Protein AF-A0A9N9NXY7-F1 (afdb_monomer)

Structure (mmCIF, N/CA/C/O backbone):
data_AF-A0A9N9NXY7-F1
#
_entry.id   AF-A0A9N9NXY7-F1
#
loop_
_atom_site.group_PDB
_atom_site.id
_atom_site.type_symbol
_atom_site.label_atom_id
_atom_site.label_alt_id
_atom_site.label_comp_id
_atom_site.label_asym_id
_atom_site.label_entity_id
_atom_site.label_seq_id
_atom_site.pdbx_PDB_ins_code
_atom_site.Cartn_x
_atom_site.Cartn_y
_atom_site.Cartn_z
_atom_site.occupancy
_atom_site.B_iso_or_equiv
_atom_site.auth_seq_id
_atom_site.auth_comp_id
_atom_site.auth_asym_id
_atom_site.auth_atom_id
_atom_site.pdbx_PDB_model_num
ATOM 1 N N . LYS A 1 1 ? -2.124 7.031 17.716 1.00 43.75 1 LYS A N 1
ATOM 2 C CA . LYS A 1 1 ? -0.927 6.187 17.929 1.00 43.75 1 LYS A CA 1
ATOM 3 C C . LYS A 1 1 ? -1.177 4.919 17.138 1.00 43.75 1 LYS A C 1
ATOM 5 O O . LYS A 1 1 ? -2.014 4.136 17.566 1.00 43.75 1 LYS A O 1
ATOM 10 N N . ASN A 1 2 ? -0.598 4.809 15.947 1.00 40.59 2 ASN A N 1
ATOM 11 C CA . ASN A 1 2 ? -0.720 3.594 15.141 1.00 40.59 2 ASN A CA 1
ATOM 12 C C . ASN A 1 2 ? 0.360 2.603 15.594 1.00 40.59 2 ASN A C 1
ATOM 14 O O . ASN A 1 2 ? 1.347 3.011 16.215 1.00 40.59 2 ASN A O 1
ATOM 18 N N . ILE A 1 3 ? 0.206 1.309 15.307 1.00 52.28 3 ILE A N 1
ATOM 19 C CA . ILE A 1 3 ? 1.253 0.323 15.618 1.00 52.28 3 ILE A CA 1
ATOM 20 C C . ILE A 1 3 ? 2.574 0.686 14.919 1.00 52.28 3 ILE A C 1
ATOM 22 O O . IL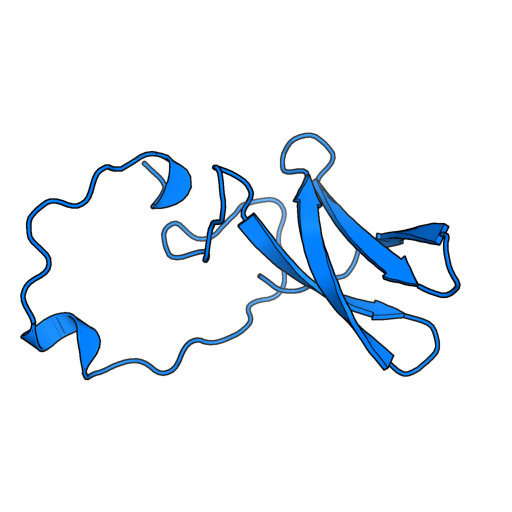E A 1 3 ? 3.635 0.463 15.496 1.00 52.28 3 ILE A O 1
ATOM 26 N N . CYS A 1 4 ? 2.527 1.375 13.772 1.00 51.97 4 CYS A N 1
ATOM 27 C CA . CYS A 1 4 ? 3.722 1.904 13.108 1.00 51.97 4 CYS A CA 1
ATOM 28 C C . CYS A 1 4 ? 4.505 2.956 13.939 1.00 51.97 4 CYS A C 1
ATOM 30 O O . CYS A 1 4 ? 5.625 3.284 13.569 1.00 51.97 4 CYS A O 1
ATOM 32 N N . ASP A 1 5 ? 3.949 3.476 15.045 1.00 44.62 5 ASP A N 1
ATOM 33 C CA . ASP A 1 5 ? 4.583 4.488 15.913 1.00 44.62 5 ASP A CA 1
ATOM 34 C C . ASP A 1 5 ? 5.027 3.934 17.281 1.00 44.62 5 ASP A C 1
ATOM 36 O O . ASP A 1 5 ? 5.442 4.700 18.159 1.00 44.62 5 ASP A O 1
ATOM 40 N N . THR A 1 6 ? 4.864 2.630 17.541 1.00 47.09 6 THR A N 1
ATOM 41 C CA . THR A 1 6 ? 4.937 2.107 18.914 1.00 47.09 6 THR A CA 1
ATOM 42 C C . THR A 1 6 ? 5.935 0.955 19.049 1.00 47.09 6 THR A C 1
ATOM 44 O O . THR A 1 6 ? 5.711 -0.138 18.545 1.00 47.09 6 THR A O 1
ATOM 47 N N . ASN A 1 7 ? 7.009 1.174 19.816 1.00 45.81 7 ASN A N 1
ATOM 48 C CA . ASN A 1 7 ? 7.854 0.108 20.363 1.00 45.81 7 ASN A CA 1
ATOM 49 C C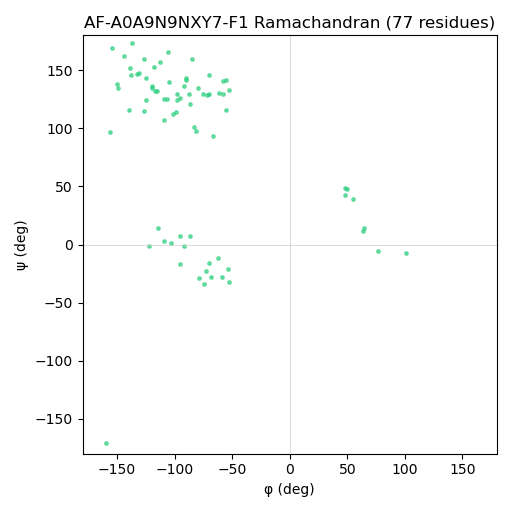 . ASN A 1 7 ? 7.034 -0.702 21.380 1.00 45.81 7 ASN A C 1
ATOM 51 O O . ASN A 1 7 ? 6.925 -0.311 22.544 1.00 45.81 7 ASN A O 1
ATOM 55 N N . VAL A 1 8 ? 6.405 -1.795 20.945 1.00 54.41 8 VAL A N 1
ATOM 56 C CA . VAL A 1 8 ? 5.602 -2.644 21.833 1.00 54.41 8 VAL A CA 1
ATOM 57 C C . VAL A 1 8 ? 6.529 -3.598 22.594 1.00 54.41 8 VAL A C 1
ATOM 59 O O . VAL A 1 8 ? 6.946 -4.624 22.070 1.00 54.41 8 VAL A O 1
ATOM 62 N N . THR A 1 9 ? 6.881 -3.248 23.833 1.00 47.47 9 THR A N 1
ATOM 63 C CA . THR A 1 9 ? 7.786 -4.035 24.699 1.00 47.47 9 THR A CA 1
ATOM 64 C C . THR A 1 9 ? 7.076 -4.981 25.672 1.00 47.47 9 THR A C 1
ATOM 66 O O . THR A 1 9 ? 7.732 -5.598 26.503 1.00 47.47 9 THR A O 1
ATOM 69 N N . ASN A 1 10 ? 5.756 -5.143 25.579 1.00 49.94 10 ASN A N 1
ATOM 70 C CA . ASN A 1 10 ? 5.020 -6.148 26.348 1.00 49.94 10 ASN A CA 1
ATOM 71 C C . ASN A 1 10 ? 3.717 -6.491 25.622 1.00 49.94 10 ASN A C 1
ATOM 73 O O . ASN A 1 10 ? 2.736 -5.757 25.719 1.00 49.94 10 ASN A O 1
ATOM 77 N N . ILE A 1 11 ? 3.725 -7.576 24.848 1.00 55.78 11 ILE A N 1
ATOM 78 C CA . ILE A 1 11 ? 2.504 -8.144 24.275 1.00 55.78 11 ILE A CA 1
ATOM 79 C C . ILE A 1 11 ? 2.143 -9.340 25.142 1.00 55.78 11 ILE A C 1
ATOM 81 O O . ILE A 1 11 ? 2.858 -10.342 25.152 1.00 55.78 11 ILE A O 1
ATOM 85 N N . ASP A 1 12 ? 1.035 -9.231 25.869 1.00 47.97 12 ASP A N 1
ATOM 86 C CA . ASP A 1 12 ? 0.419 -10.365 26.543 1.00 47.97 12 ASP A CA 1
ATOM 87 C C . ASP A 1 12 ? 0.141 -11.470 25.513 1.00 47.97 12 ASP A C 1
ATOM 89 O O . ASP A 1 12 ? -0.667 -11.309 24.593 1.00 47.97 12 ASP A O 1
ATOM 93 N N . TYR A 1 13 ? 0.808 -12.615 25.675 1.00 47.94 13 TYR A N 1
ATOM 94 C CA . TYR A 1 13 ? 0.739 -13.772 24.771 1.00 47.94 13 TYR A CA 1
ATOM 95 C C . TYR A 1 13 ? -0.696 -14.266 24.493 1.00 47.94 13 TYR A C 1
ATOM 97 O O . TYR A 1 13 ? -0.947 -14.909 23.475 1.00 47.94 13 TYR A O 1
ATOM 105 N N . ALA A 1 14 ? -1.660 -13.934 25.358 1.00 42.31 14 ALA A N 1
ATOM 1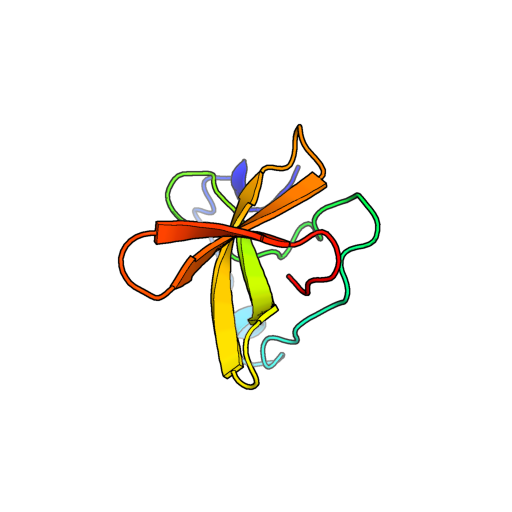06 C CA . ALA A 1 14 ? -3.069 -14.287 25.199 1.00 42.31 14 ALA A CA 1
ATOM 107 C C . ALA A 1 14 ? -3.804 -13.496 24.092 1.00 42.31 14 ALA A C 1
ATOM 109 O O . ALA A 1 14 ? -4.799 -13.990 23.560 1.00 42.31 14 ALA A O 1
ATOM 110 N N . PHE A 1 15 ? -3.331 -12.304 23.705 1.00 49.06 15 PHE A N 1
ATOM 111 C CA . PHE A 1 15 ? -3.963 -11.487 22.654 1.00 49.06 15 PHE A CA 1
ATOM 112 C C . PHE A 1 15 ? -3.623 -11.989 21.238 1.00 49.06 15 PHE A C 1
ATOM 114 O O . PHE A 1 15 ? -4.436 -11.886 20.319 1.00 49.06 15 PHE A O 1
ATOM 121 N N . LEU A 1 16 ? -2.452 -12.618 21.077 1.00 48.72 16 LEU A N 1
ATOM 122 C CA . LEU A 1 16 ? -1.951 -13.143 19.800 1.00 48.72 16 LEU A CA 1
ATOM 123 C C . LEU A 1 16 ? -2.714 -14.377 19.285 1.00 48.72 16 LEU A C 1
ATOM 125 O O . LEU A 1 16 ? -2.611 -14.709 18.108 1.00 48.72 16 LEU A O 1
ATOM 129 N N . LEU A 1 17 ? -3.501 -15.054 20.128 1.00 42.28 17 LEU A N 1
ATOM 130 C CA . LEU A 1 17 ? -4.162 -16.316 19.767 1.00 42.28 17 LEU A CA 1
ATOM 131 C C . LEU A 1 17 ? -5.579 -16.169 19.187 1.00 42.28 17 LEU A C 1
ATOM 133 O O . LEU A 1 17 ? -6.182 -17.188 18.854 1.00 42.28 17 LEU A O 1
ATOM 137 N N . LYS A 1 18 ? -6.149 -14.956 19.064 1.00 48.44 18 LYS A N 1
ATOM 138 C CA . LYS A 1 18 ? -7.604 -14.828 18.834 1.00 48.44 18 LYS A CA 1
ATOM 139 C C . LYS A 1 18 ? -8.115 -14.092 17.599 1.00 48.44 18 LYS A C 1
ATOM 141 O O . LYS A 1 18 ? -9.330 -14.091 17.423 1.00 48.44 18 LYS A O 1
ATOM 146 N N . GLN A 1 19 ? -7.289 -13.535 16.713 1.00 55.75 19 GLN A N 1
ATOM 147 C CA . GLN A 1 19 ? -7.812 -12.928 15.478 1.00 55.75 19 GLN A CA 1
ATOM 148 C C . GLN A 1 19 ? -6.920 -13.234 14.274 1.00 55.75 19 GLN A C 1
ATOM 150 O O . GLN A 1 19 ? -5.773 -12.807 14.216 1.00 55.75 19 GLN A O 1
ATOM 155 N N . ALA A 1 20 ? -7.459 -13.967 13.295 1.00 63.19 20 ALA A N 1
ATOM 156 C CA . ALA A 1 20 ? -6.848 -14.036 11.9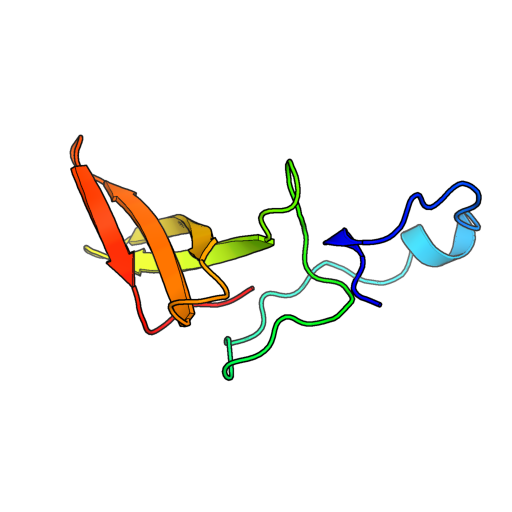74 1.00 63.19 20 ALA A CA 1
ATOM 157 C C . ALA A 1 20 ? -6.823 -12.622 11.377 1.00 63.19 20 ALA A C 1
ATOM 159 O O . ALA A 1 20 ? -7.849 -11.937 11.389 1.00 63.19 20 ALA A O 1
ATOM 160 N N . ALA A 1 21 ? -5.665 -12.198 10.870 1.00 73.62 21 ALA A N 1
ATOM 161 C CA . ALA A 1 21 ? -5.530 -10.947 10.136 1.00 73.62 21 ALA A CA 1
ATOM 162 C C . ALA A 1 21 ? -6.567 -10.884 9.004 1.00 73.62 21 ALA A C 1
ATOM 164 O O . ALA A 1 21 ? -6.738 -11.849 8.252 1.00 73.62 21 ALA A O 1
ATOM 165 N N . LYS A 1 22 ? -7.266 -9.755 8.891 1.00 87.88 22 LYS A N 1
ATOM 166 C CA . LYS A 1 22 ? -8.235 -9.497 7.825 1.00 87.88 22 LYS A CA 1
ATOM 167 C C . LYS A 1 22 ? -7.779 -8.286 7.039 1.00 87.88 22 LYS A C 1
ATOM 169 O O . LYS A 1 22 ? -7.406 -7.286 7.633 1.00 87.88 22 LYS A O 1
ATOM 174 N N . TRP A 1 23 ? -7.875 -8.400 5.725 1.00 90.62 23 TRP A N 1
ATOM 175 C CA . TRP A 1 23 ? -7.704 -7.282 4.814 1.00 90.62 23 TRP A CA 1
ATOM 176 C C . TRP A 1 23 ? -8.956 -6.415 4.859 1.00 90.62 23 TRP A C 1
ATOM 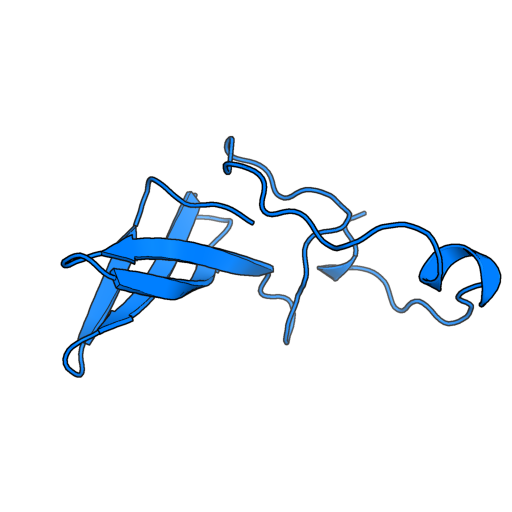178 O O . TRP A 1 23 ? -10.071 -6.933 4.752 1.00 90.62 23 TRP A O 1
ATOM 188 N N . ILE A 1 24 ? -8.770 -5.116 5.050 1.00 92.88 24 ILE A N 1
ATOM 189 C CA . ILE A 1 24 ? -9.847 -4.135 5.137 1.00 92.88 24 ILE A CA 1
ATOM 190 C C . ILE A 1 24 ? -9.646 -3.124 4.019 1.00 92.88 24 ILE A C 1
ATOM 192 O O . ILE A 1 24 ? -8.537 -2.650 3.794 1.00 92.88 24 ILE A O 1
ATOM 196 N N . LYS A 1 25 ? -10.722 -2.776 3.310 1.00 95.44 25 LYS A N 1
ATOM 197 C CA . LYS A 1 25 ? -10.663 -1.744 2.273 1.00 95.44 25 LYS A CA 1
ATOM 198 C C . LYS A 1 25 ? -10.163 -0.428 2.869 1.00 95.44 25 LYS A C 1
ATOM 200 O O . LYS A 1 25 ? -10.702 0.034 3.872 1.00 95.44 25 LYS A O 1
ATOM 205 N N . TYR A 1 26 ? -9.163 0.173 2.232 1.00 94.31 26 TYR A N 1
ATOM 206 C CA . TYR A 1 26 ? -8.621 1.450 2.669 1.00 94.31 26 TYR A CA 1
ATOM 207 C C . TYR A 1 26 ? -9.629 2.581 2.424 1.00 94.31 26 TYR A C 1
ATOM 209 O O . TYR A 1 26 ? -10.159 2.725 1.322 1.00 94.31 26 TYR A O 1
ATOM 217 N N . ASP A 1 27 ? -9.882 3.390 3.452 1.00 92.12 27 ASP A N 1
ATOM 218 C CA . ASP A 1 27 ? -10.879 4.469 3.455 1.00 92.12 27 ASP A CA 1
ATOM 219 C C . ASP A 1 27 ? -10.252 5.871 3.588 1.00 92.12 27 ASP A C 1
ATOM 221 O O . ASP A 1 27 ? -10.940 6.857 3.854 1.00 92.12 27 ASP A O 1
ATOM 225 N N . GLY A 1 28 ? -8.933 5.970 3.397 1.00 90.69 28 GLY A N 1
ATOM 226 C CA . GLY A 1 28 ? -8.160 7.197 3.597 1.00 90.69 28 GLY A CA 1
ATOM 227 C C . GLY A 1 28 ? -7.396 7.234 4.919 1.00 90.69 28 GLY A C 1
ATOM 228 O O . GLY A 1 28 ? -6.581 8.137 5.123 1.00 90.69 28 GLY A O 1
ATOM 229 N N . ARG A 1 29 ? -7.599 6.263 5.819 1.00 89.75 29 ARG A N 1
ATOM 230 C CA . ARG A 1 29 ? -6.821 6.133 7.057 1.00 89.75 29 ARG A CA 1
ATOM 231 C C . ARG A 1 29 ? -6.351 4.702 7.256 1.00 89.75 29 ARG A C 1
ATOM 233 O O . ARG A 1 29 ? -7.010 3.746 6.870 1.00 89.75 29 ARG A O 1
ATOM 240 N N . LEU A 1 30 ? -5.174 4.557 7.859 1.00 88.25 30 LEU A 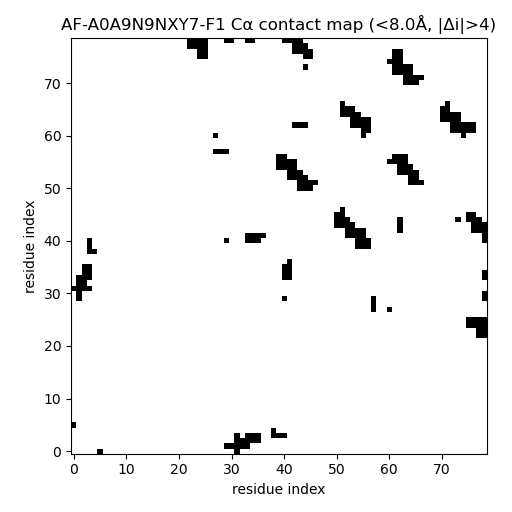N 1
ATOM 241 C CA . LEU A 1 30 ? -4.712 3.238 8.268 1.00 88.25 30 LEU A CA 1
ATOM 242 C C . LEU A 1 30 ? -5.390 2.826 9.574 1.00 88.25 30 LEU A C 1
ATOM 244 O O . LEU A 1 30 ? -5.407 3.632 10.513 1.00 88.25 30 LEU A O 1
ATOM 248 N N . PRO A 1 31 ? -5.874 1.578 9.665 1.00 86.44 31 PRO A N 1
ATOM 249 C CA . PRO A 1 31 ? -6.224 0.976 10.938 1.00 86.44 31 PRO A CA 1
ATOM 250 C C . PRO A 1 31 ? -5.022 1.034 11.894 1.00 86.44 31 PRO A C 1
ATOM 252 O O . PRO A 1 31 ? -3.887 0.823 11.450 1.00 86.44 31 PRO A O 1
ATOM 255 N N . PRO A 1 32 ? -5.230 1.284 13.199 1.00 82.75 32 PRO A N 1
ATOM 256 C CA . PRO A 1 32 ? -4.153 1.235 14.184 1.00 82.75 32 PRO A CA 1
ATOM 257 C C . PRO A 1 32 ? -3.381 -0.087 14.145 1.00 82.75 32 PRO A C 1
ATOM 259 O O . PRO A 1 32 ? -2.175 -0.084 14.370 1.00 82.75 32 PRO A O 1
ATOM 262 N N . GLU A 1 33 ? -4.070 -1.180 13.814 1.00 84.00 33 GLU A N 1
ATOM 263 C CA . GLU A 1 33 ? -3.573 -2.553 13.762 1.00 84.00 33 GLU A CA 1
ATOM 264 C C . GLU A 1 33 ? -2.933 -2.950 12.423 1.00 84.00 33 GLU A C 1
ATOM 266 O O . GLU A 1 33 ? -2.613 -4.123 12.226 1.00 84.00 33 GLU A O 1
ATOM 271 N N . ALA A 1 34 ? -2.754 -2.005 11.494 1.00 84.31 34 ALA A N 1
ATOM 272 C CA . ALA A 1 34 ? -2.140 -2.282 10.201 1.00 84.31 34 ALA A CA 1
ATOM 273 C C . ALA A 1 34 ? -0.730 -2.876 10.364 1.00 84.31 34 ALA A C 1
ATOM 275 O O . ALA A 1 34 ? 0.058 -2.447 11.212 1.00 84.31 34 ALA A O 1
ATOM 276 N N . PHE A 1 35 ? -0.391 -3.845 9.512 1.00 85.56 35 PHE A N 1
ATOM 277 C CA . PHE A 1 35 ? 0.953 -4.415 9.478 1.00 85.56 35 PHE A CA 1
ATOM 278 C C . PHE A 1 35 ? 1.928 -3.411 8.873 1.00 85.56 35 PHE A C 1
ATOM 280 O O . PHE A 1 35 ? 1.687 -2.911 7.774 1.00 85.56 35 PHE A O 1
ATOM 287 N N . CYS A 1 36 ? 3.043 -3.149 9.556 1.00 85.12 36 CYS A N 1
ATOM 288 C CA . CYS A 1 36 ? 4.062 -2.215 9.083 1.00 85.12 36 CYS A CA 1
ATOM 289 C C . CYS A 1 36 ? 5.441 -2.885 9.017 1.00 85.12 36 CYS A C 1
ATOM 291 O O . CYS A 1 36 ? 5.804 -3.671 9.891 1.00 85.12 36 CYS A O 1
ATOM 293 N N . VAL A 1 37 ? 6.221 -2.529 7.998 1.00 83.00 37 VAL A N 1
ATOM 294 C CA . VAL A 1 37 ? 7.651 -2.841 7.872 1.00 83.00 37 VAL A CA 1
ATOM 295 C C . VAL A 1 37 ? 8.376 -1.517 7.671 1.00 83.00 37 VAL A C 1
ATOM 297 O O . VAL A 1 37 ? 8.005 -0.755 6.781 1.00 83.00 37 VAL A O 1
ATOM 300 N N . ASP A 1 38 ? 9.361 -1.210 8.516 1.00 83.38 38 ASP A N 1
ATOM 301 C CA . ASP A 1 38 ? 10.140 0.039 8.466 1.00 83.38 38 ASP A CA 1
ATOM 302 C C . ASP A 1 38 ? 9.263 1.304 8.348 1.00 83.38 38 ASP A C 1
ATOM 304 O O . ASP A 1 38 ? 9.468 2.162 7.489 1.00 83.38 38 ASP A O 1
ATOM 308 N N . ASN A 1 39 ? 8.236 1.397 9.202 1.00 82.06 39 ASN A N 1
ATOM 309 C CA . ASN A 1 39 ? 7.235 2.477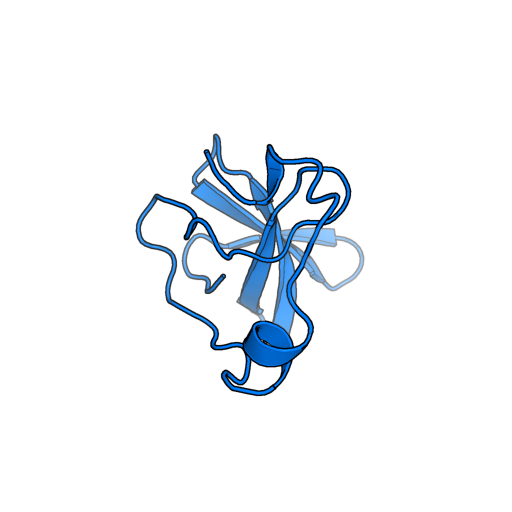 9.249 1.00 82.06 39 ASN A CA 1
ATOM 310 C C . ASN A 1 39 ? 6.339 2.611 8.006 1.00 82.06 39 ASN A C 1
ATOM 312 O O . ASN A 1 39 ? 5.594 3.585 7.880 1.00 82.06 39 ASN A O 1
ATOM 316 N N . ARG A 1 40 ? 6.357 1.636 7.096 1.00 86.00 40 ARG A N 1
ATOM 317 C CA . ARG A 1 40 ? 5.460 1.587 5.937 1.00 86.00 40 ARG A CA 1
ATOM 318 C C . ARG A 1 40 ? 4.415 0.512 6.145 1.00 86.00 40 ARG A C 1
ATOM 320 O O . ARG A 1 40 ? 4.761 -0.644 6.376 1.00 86.00 40 ARG A O 1
ATOM 327 N N . ALA A 1 41 ? 3.147 0.889 6.042 1.00 91.88 41 ALA A N 1
ATOM 328 C CA . ALA A 1 41 ? 2.070 -0.084 6.105 1.00 91.88 41 ALA A CA 1
ATOM 329 C C . ALA A 1 41 ? 2.057 -0.960 4.852 1.00 91.88 41 ALA A C 1
ATOM 331 O O . ALA A 1 41 ? 2.384 -0.501 3.754 1.00 91.88 41 ALA A O 1
ATOM 332 N N . ILE A 1 42 ? 1.678 -2.216 5.035 1.00 93.62 42 ILE A N 1
ATOM 333 C CA . ILE A 1 42 ? 1.514 -3.190 3.967 1.00 93.62 42 ILE A CA 1
ATOM 334 C C . ILE A 1 42 ? 0.065 -3.158 3.502 1.00 93.62 42 ILE A C 1
ATOM 336 O O . ILE A 1 42 ? -0.855 -3.120 4.311 1.00 93.62 42 ILE A O 1
ATOM 340 N N . GLY A 1 43 ? -0.127 -3.188 2.190 1.00 94.81 43 GLY A N 1
ATOM 341 C CA . GLY A 1 43 ? -1.444 -3.317 1.586 1.00 94.81 43 GLY A CA 1
ATOM 342 C C . GLY A 1 43 ? -1.429 -4.297 0.425 1.00 94.81 43 GLY A C 1
ATOM 343 O O . GLY A 1 43 ? -0.373 -4.779 -0.004 1.00 94.81 43 GLY A O 1
ATOM 344 N N . ARG A 1 44 ? -2.614 -4.579 -0.108 1.00 97.00 44 ARG A N 1
ATOM 345 C CA . ARG A 1 44 ? -2.792 -5.394 -1.305 1.00 97.00 44 ARG A CA 1
ATOM 346 C C . ARG A 1 44 ? -3.843 -4.809 -2.230 1.00 97.00 44 ARG A C 1
ATOM 348 O O . ARG A 1 44 ? -4.849 -4.275 -1.778 1.00 97.00 44 ARG A O 1
ATOM 355 N N . GLY A 1 45 ? -3.645 -4.964 -3.528 1.00 97.25 45 GLY A N 1
ATOM 356 C CA . GLY A 1 45 ? -4.597 -4.507 -4.534 1.00 97.25 45 GLY A CA 1
ATOM 357 C C . GLY A 1 45 ? -4.653 -5.459 -5.715 1.00 97.25 45 GLY A C 1
ATOM 358 O O . GLY A 1 45 ? -3.765 -6.295 -5.901 1.00 97.25 45 GLY A O 1
ATOM 359 N N . LYS A 1 46 ? -5.722 -5.350 -6.505 1.00 97.31 46 LYS A N 1
ATOM 360 C CA . LYS A 1 46 ? -5.849 -6.099 -7.756 1.00 97.31 46 LYS A CA 1
ATOM 361 C C . LYS A 1 46 ? -5.205 -5.313 -8.891 1.00 97.31 46 LYS A C 1
ATOM 363 O O . LYS A 1 46 ? -5.524 -4.144 -9.080 1.00 97.31 46 LYS A O 1
ATOM 368 N N . TYR A 1 47 ? -4.340 -5.963 -9.658 1.00 97.06 47 TYR A N 1
ATOM 369 C CA . TYR A 1 47 ? -3.711 -5.387 -10.844 1.00 97.06 47 TYR A CA 1
ATOM 370 C C . TYR A 1 47 ? -3.441 -6.493 -11.863 1.00 97.06 47 TYR A C 1
ATOM 372 O O . TYR A 1 47 ? -3.002 -7.570 -11.474 1.00 97.06 47 TYR A O 1
ATOM 380 N N . GLU A 1 48 ? -3.756 -6.257 -13.141 1.00 95.31 48 GLU A N 1
ATOM 381 C CA . GLU A 1 48 ? -3.518 -7.213 -14.243 1.00 95.31 48 GLU A CA 1
ATOM 382 C C . GLU A 1 48 ? -3.994 -8.652 -13.937 1.00 95.31 48 GLU A C 1
ATOM 384 O O . GLU A 1 48 ? -3.308 -9.642 -14.183 1.00 95.31 48 GLU A O 1
ATOM 389 N N . GLY A 1 49 ? -5.182 -8.773 -13.331 1.00 94.50 49 GLY A N 1
ATOM 390 C CA . GLY A 1 49 ? -5.799 -10.057 -12.971 1.00 94.50 49 GLY A CA 1
ATOM 391 C C . GLY A 1 49 ? -5.220 -10.748 -11.727 1.00 94.50 49 GLY A C 1
ATOM 392 O O . GLY A 1 49 ? -5.778 -11.753 -11.287 1.00 94.50 49 GLY A O 1
ATOM 393 N N . GLY A 1 50 ? -4.154 -10.210 -11.130 1.00 94.81 50 GLY A N 1
ATOM 394 C CA . GLY A 1 50 ? -3.508 -10.728 -9.925 1.00 94.81 50 GLY A CA 1
ATOM 395 C C . GLY A 1 50 ? -3.792 -9.899 -8.674 1.00 94.81 50 GLY A C 1
ATOM 396 O O . GLY A 1 50 ? -4.260 -8.763 -8.744 1.00 94.81 50 GLY A O 1
ATOM 397 N N . ILE A 1 51 ? -3.492 -10.476 -7.508 1.00 96.81 51 ILE A N 1
ATOM 398 C CA . ILE A 1 51 ? -3.399 -9.743 -6.239 1.00 96.81 51 ILE A CA 1
ATOM 399 C C . ILE A 1 51 ? -1.925 -9.454 -5.986 1.00 96.81 51 ILE A C 1
ATOM 401 O O . ILE A 1 51 ? -1.111 -10.374 -5.924 1.00 96.81 51 ILE A O 1
ATOM 405 N N . HIS A 1 52 ? -1.603 -8.180 -5.805 1.00 96.62 52 HIS A N 1
ATOM 406 C CA . HIS A 1 52 ? -0.245 -7.703 -5.594 1.00 96.62 52 HIS A CA 1
ATOM 407 C C . HIS A 1 52 ? -0.120 -7.054 -4.221 1.00 96.62 52 HIS A C 1
ATOM 409 O O . HIS A 1 52 ? -0.952 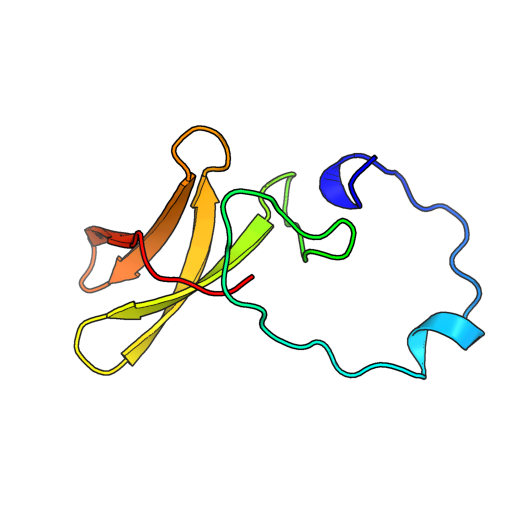-6.229 -3.841 1.00 96.62 52 HIS A O 1
ATOM 415 N N . ILE A 1 53 ? 0.925 -7.443 -3.491 1.00 95.31 53 ILE A N 1
ATOM 416 C CA . ILE A 1 53 ? 1.295 -6.872 -2.195 1.00 95.31 53 ILE A CA 1
ATOM 417 C C . ILE A 1 53 ? 2.253 -5.709 -2.427 1.00 95.31 53 ILE A C 1
ATOM 419 O O . ILE A 1 53 ? 3.103 -5.759 -3.320 1.00 95.31 53 ILE A O 1
ATOM 423 N N . GLY A 1 54 ? 2.116 -4.670 -1.616 1.00 95.25 54 GLY A N 1
ATOM 424 C CA . GLY A 1 54 ? 2.927 -3.471 -1.721 1.00 95.25 54 GLY A CA 1
ATOM 425 C C . GLY A 1 54 ? 2.946 -2.655 -0.439 1.00 95.25 54 GLY A C 1
ATOM 426 O O . GLY A 1 54 ? 2.439 -3.080 0.601 1.00 95.25 54 GLY A O 1
ATOM 427 N N . TYR A 1 55 ? 3.517 -1.460 -0.543 1.00 95.56 55 TYR A N 1
ATOM 428 C CA . TYR A 1 55 ? 3.579 -0.499 0.555 1.00 95.56 55 TYR A CA 1
ATOM 429 C C . TYR A 1 55 ? 2.575 0.627 0.341 1.00 95.56 55 TYR A C 1
ATOM 431 O O . TYR A 1 55 ? 2.418 1.123 -0.775 1.00 95.56 55 TYR A O 1
ATOM 439 N N . VAL A 1 56 ? 1.924 1.052 1.416 1.00 94.88 56 VAL A N 1
ATOM 440 C CA . VAL A 1 56 ? 0.988 2.175 1.400 1.00 94.88 56 VAL A CA 1
ATOM 441 C C . VAL A 1 56 ? 1.752 3.477 1.602 1.00 94.88 56 VAL A C 1
ATOM 443 O O . VAL A 1 56 ? 2.392 3.684 2.635 1.00 94.88 56 VAL A O 1
ATOM 446 N N . ASP A 1 57 ? 1.643 4.378 0.632 1.00 92.69 57 ASP A N 1
ATOM 447 C CA . ASP A 1 57 ? 1.992 5.783 0.803 1.00 92.69 57 ASP A CA 1
ATOM 448 C C . ASP A 1 57 ? 0.791 6.498 1.435 1.00 92.69 57 ASP A C 1
ATOM 450 O O . ASP A 1 57 ? -0.204 6.799 0.774 1.00 92.69 57 ASP A O 1
ATOM 454 N N . GLN A 1 58 ? 0.876 6.737 2.745 1.00 87.38 58 GLN A N 1
ATOM 455 C CA . GLN A 1 58 ? -0.192 7.374 3.519 1.00 87.38 58 GLN A CA 1
ATOM 456 C C . GLN A 1 58 ? -0.401 8.844 3.151 1.00 87.38 58 GLN A C 1
ATOM 458 O O . GLN A 1 58 ? -1.506 9.351 3.315 1.00 87.38 58 GLN A O 1
ATOM 463 N N . HIS A 1 59 ? 0.641 9.531 2.674 1.00 89.31 59 HIS A N 1
ATOM 464 C CA . HIS A 1 59 ? 0.548 10.942 2.300 1.00 89.31 59 HIS A CA 1
ATOM 465 C C . HIS A 1 59 ? -0.197 11.112 0.980 1.00 89.31 59 HIS A C 1
ATOM 467 O O . HIS A 1 59 ? -0.906 12.094 0.787 1.00 89.31 59 HIS A O 1
ATOM 473 N N . GLN A 1 60 ? -0.025 10.148 0.077 1.00 91.94 60 GLN A N 1
ATOM 474 C CA . GLN A 1 60 ? -0.618 10.169 -1.257 1.00 91.94 60 GLN A CA 1
ATOM 475 C C . GLN A 1 60 ? -1.837 9.242 -1.385 1.00 91.94 60 GLN A C 1
ATOM 477 O O . GLN A 1 60 ? -2.420 9.157 -2.464 1.00 91.94 60 GLN A O 1
ATOM 482 N N . HIS A 1 61 ? -2.232 8.566 -0.300 1.00 93.06 61 HIS A N 1
ATOM 483 C CA . HIS A 1 61 ? -3.372 7.646 -0.233 1.00 93.06 61 HIS A CA 1
ATOM 484 C C . HIS A 1 61 ? -3.371 6.596 -1.359 1.00 93.06 61 HIS A C 1
ATOM 486 O O . HIS A 1 61 ? -4.381 6.381 -2.033 1.00 93.06 61 HIS A O 1
ATOM 492 N N . LYS A 1 62 ? -2.220 5.948 -1.575 1.00 96.31 62 LYS A N 1
ATOM 493 C CA . LYS A 1 62 ? -2.026 4.958 -2.646 1.00 96.31 62 LYS A CA 1
ATOM 494 C C . LYS A 1 62 ? -1.215 3.752 -2.191 1.00 96.31 62 LYS A C 1
ATOM 496 O O . LYS A 1 62 ? -0.349 3.862 -1.325 1.00 96.31 62 LYS A O 1
ATOM 501 N N . LEU A 1 63 ? -1.463 2.611 -2.824 1.00 97.12 63 LEU A N 1
ATOM 502 C CA . LEU A 1 63 ? -0.650 1.407 -2.700 1.00 97.12 63 LEU A CA 1
ATOM 503 C C . LEU A 1 63 ? 0.361 1.344 -3.847 1.00 97.12 63 LEU A C 1
ATOM 505 O O . LEU A 1 63 ? -0.018 1.388 -5.016 1.00 97.12 63 LEU A O 1
ATOM 509 N N . ILE A 1 64 ? 1.639 1.193 -3.509 1.00 97.25 64 ILE A N 1
ATOM 510 C CA . ILE A 1 64 ? 2.731 1.018 -4.467 1.00 97.25 64 ILE A CA 1
ATOM 511 C C . ILE A 1 64 ? 3.064 -0.465 -4.579 1.00 97.25 64 ILE A C 1
ATOM 513 O O . ILE A 1 64 ? 3.563 -1.062 -3.622 1.00 97.25 64 ILE A O 1
ATOM 517 N N . ILE A 1 65 ? 2.820 -1.047 -5.751 1.00 97.69 65 ILE A N 1
ATOM 518 C CA . ILE A 1 65 ? 3.120 -2.451 -6.054 1.00 97.69 65 ILE A CA 1
ATOM 519 C C . ILE A 1 65 ? 4.224 -2.571 -7.106 1.00 97.69 65 ILE A C 1
ATOM 521 O O . ILE A 1 65 ? 4.435 -1.670 -7.918 1.00 97.69 65 ILE A O 1
ATOM 525 N N . GLY A 1 66 ? 4.901 -3.718 -7.120 1.00 96.44 66 GLY A N 1
ATOM 526 C CA . GLY A 1 66 ? 5.772 -4.122 -8.221 1.00 96.44 66 GLY A CA 1
ATOM 527 C C . GLY A 1 66 ? 5.053 -5.074 -9.177 1.00 96.44 66 GLY A C 1
ATOM 528 O O . GLY A 1 66 ? 4.509 -6.090 -8.742 1.00 96.44 66 GLY A O 1
ATOM 529 N N . TRP A 1 67 ? 5.089 -4.779 -10.476 1.00 95.44 67 TRP A N 1
ATOM 530 C CA . TRP A 1 67 ? 4.624 -5.677 -11.534 1.00 95.44 67 TRP A CA 1
ATOM 531 C C . TRP A 1 67 ? 5.417 -5.442 -12.822 1.00 95.44 67 TRP A C 1
ATOM 533 O O . TRP A 1 67 ? 5.725 -4.306 -13.167 1.00 95.44 67 TRP A O 1
ATOM 543 N N . GLY A 1 68 ? 5.797 -6.514 -13.524 1.00 94.50 68 GLY A N 1
ATOM 544 C CA . GLY A 1 68 ? 6.462 -6.399 -14.828 1.00 94.50 68 GLY A CA 1
ATOM 545 C C . GLY A 1 68 ? 7.728 -5.528 -14.830 1.00 94.50 68 GLY A C 1
ATOM 546 O O . GLY A 1 68 ? 7.940 -4.774 -15.776 1.00 94.50 68 GLY A O 1
ATOM 547 N N . TRP A 1 69 ? 8.550 -5.609 -13.773 1.00 93.88 69 TRP A N 1
ATOM 548 C CA . TRP A 1 69 ? 9.766 -4.791 -13.579 1.00 93.88 69 TRP A CA 1
ATOM 549 C C . TRP A 1 69 ? 9.520 -3.285 -13.417 1.00 93.88 69 TRP A C 1
ATOM 551 O O . TRP A 1 69 ? 10.453 -2.488 -13.509 1.00 93.88 69 TRP A O 1
ATOM 561 N N . LYS A 1 70 ? 8.273 -2.885 -13.166 1.00 95.69 70 LYS A N 1
ATOM 562 C CA . LYS A 1 70 ? 7.868 -1.499 -12.952 1.00 95.69 70 LYS A CA 1
ATOM 563 C C . LYS A 1 70 ? 7.100 -1.359 -11.644 1.00 95.69 70 LYS A C 1
ATOM 565 O O . LYS A 1 70 ? 6.583 -2.328 -11.087 1.00 95.69 70 LYS A O 1
ATOM 570 N N . GLN A 1 71 ? 7.062 -0.129 -11.147 1.00 96.38 71 GLN A N 1
ATOM 571 C CA . GLN A 1 71 ? 6.194 0.248 -10.042 1.00 96.38 71 GLN A CA 1
ATOM 572 C C . GLN A 1 71 ? 4.855 0.732 -10.582 1.00 96.38 71 GLN A C 1
ATOM 574 O O . GLN A 1 71 ? 4.804 1.421 -11.601 1.00 96.38 71 GLN A O 1
ATOM 579 N N . HIS A 1 72 ? 3.790 0.373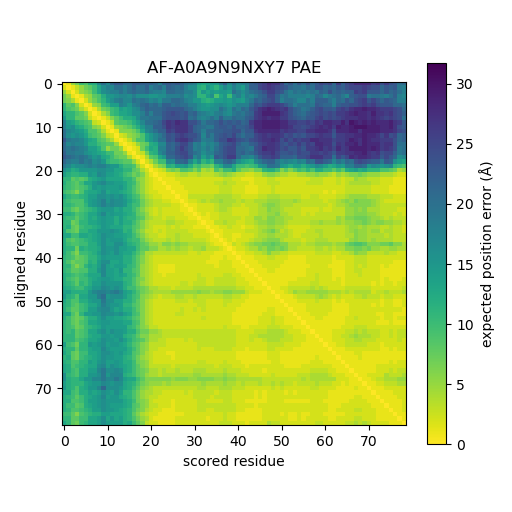 -9.877 1.00 97.19 72 HIS A N 1
ATOM 580 C CA . HIS A 1 72 ? 2.431 0.785 -10.190 1.00 97.19 72 HIS A CA 1
ATOM 581 C C . HIS A 1 72 ? 1.740 1.311 -8.940 1.00 97.19 72 HIS A C 1
ATOM 583 O O . HIS A 1 72 ? 1.998 0.849 -7.827 1.00 97.19 72 HIS A O 1
ATOM 589 N N . GLU A 1 73 ? 0.853 2.276 -9.151 1.00 97.50 73 GLU A N 1
ATOM 590 C CA . GLU A 1 73 ? 0.108 2.956 -8.101 1.00 97.50 73 GLU A CA 1
ATOM 591 C C . GLU A 1 73 ? -1.355 2.530 -8.173 1.00 97.50 73 GLU A C 1
ATOM 593 O O . GLU A 1 73 ? -1.987 2.643 -9.225 1.00 97.50 73 GLU A O 1
ATOM 598 N N . LEU A 1 74 ? -1.892 2.031 -7.062 1.00 97.25 74 LEU A N 1
ATOM 599 C CA . LEU A 1 74 ? -3.293 1.642 -6.945 1.00 97.25 74 LEU A CA 1
ATOM 600 C C . LEU A 1 74 ? -4.003 2.534 -5.929 1.00 97.25 74 LEU A C 1
ATOM 602 O O . LEU A 1 74 ? -3.532 2.708 -4.806 1.00 97.25 74 LEU A O 1
ATOM 606 N N . HIS A 1 75 ? -5.168 3.052 -6.317 1.00 95.75 75 HIS A N 1
ATOM 607 C CA . HIS A 1 75 ? -6.050 3.827 -5.437 1.00 95.75 75 HIS A CA 1
ATOM 608 C C . HIS A 1 75 ? -7.157 2.979 -4.795 1.00 95.75 75 HIS A C 1
ATOM 610 O O . HIS A 1 75 ? -7.746 3.399 -3.805 1.00 95.75 75 HIS A O 1
ATOM 616 N N . ASP A 1 76 ? -7.428 1.784 -5.330 1.00 96.38 76 ASP A N 1
ATOM 617 C CA . ASP A 1 76 ? -8.351 0.812 -4.740 1.00 96.38 76 ASP A CA 1
ATOM 618 C C . ASP A 1 76 ? -7.547 -0.368 -4.189 1.00 96.38 76 ASP A C 1
ATOM 620 O O . ASP A 1 76 ? -6.967 -1.156 -4.942 1.00 96.38 76 ASP A O 1
ATOM 624 N N . PHE A 1 77 ? -7.451 -0.443 -2.864 1.00 96.75 77 PHE A N 1
ATOM 625 C CA . PHE A 1 77 ? -6.640 -1.434 -2.169 1.00 96.75 77 PHE A CA 1
ATOM 626 C C . PHE A 1 77 ? -7.167 -1.722 -0.760 1.00 96.75 77 PHE A C 1
ATOM 628 O O . PHE A 1 77 ? -8.041 -1.030 -0.230 1.00 96.75 77 PHE A O 1
ATOM 635 N N . GLU A 1 78 ? -6.623 -2.774 -0.164 1.00 96.50 78 GLU A N 1
ATOM 636 C CA . GLU A 1 78 ? -6.890 -3.209 1.200 1.00 96.50 78 GLU A CA 1
ATOM 637 C C . GLU A 1 78 ? -5.605 -3.142 2.034 1.00 96.50 78 GLU A C 1
ATOM 639 O O . GLU A 1 78 ? -4.505 -3.269 1.489 1.00 96.50 78 GLU A O 1
ATOM 644 N N . VAL A 1 79 ? -5.750 -2.962 3.345 1.00 91.94 79 VAL A N 1
ATOM 645 C CA . VAL A 1 79 ? -4.678 -2.910 4.355 1.00 91.94 79 VAL A CA 1
ATOM 646 C C . VAL A 1 79 ? -4.965 -3.841 5.522 1.00 91.94 79 VAL A C 1
ATOM 648 O O . VAL A 1 79 ? -6.142 -4.255 5.663 1.00 91.94 79 VAL A O 1
#

Foldseek 3Di:
DAPLVDPPPDDDPVVVPPDDDDWAKDPLDDDSPFDDDPSWGKKWDDDPNDIFIATAPSVVCWGWGDDPNDIDTHNTITD

Secondary structure (DSSP, 8-state):
--GGG-------TTTTTS------B--SS--TT--EETTEEEEEEEETTEEEEEEEETTTTEEEEEETTEEEEESS-B-

Solvent-accessible surface area (backbone atoms only — not comparable to full-atom values): 4997 Å² total; per-residue (Å²): 131,41,53,65,74,52,90,81,88,75,78,64,73,77,68,76,77,75,67,82,88,70,80,39,76,60,80,84,63,82,60,47,84,44,56,55,57,95,71,31,36,45,27,38,31,75,54,98,95,40,82,42,65,29,41,40,42,79,92,74,58,30,35,43,28,75,55,95,96,37,80,46,80,37,78,66,40,27,57

pLDDT: mean 81.39, std 19.59, range [40.59, 97.69]

Organism: NCBI:txid60492

Nearest PDB structures (foldseek):
  5mh2-assembly2_D  TM=8.361E-01  e=2.698E-02  Magallana gigas
  8jea-assembly1_D  TM=8.797E-01  e=5.635E-02  Magallana gigas
  5idb-assembly1_A  TM=8.574E-01  e=5.299E-02  Magallana gigas
  2bjr-assembly1_A  TM=7.221E-01  e=1.458E+00  Ascaris suum

Sequence (79 aa):
KNICDTNVTNIDYAFLLKQAAKWIKYDGRLPPEAFCVDNRAIGRGKYEGGIHIGYVDQHQHKLIIGWGWKQHELHDFEV

Radius of gyration: 13.89 Å; Cα contacts (8 Å, |Δi|>4): 130; chains: 1; bounding box: 21×27×41 Å

Mean predicted aligned error: 8.46 Å